Protein AF-A0A803R7P9-F1 (afdb_monomer)

Solvent-accessible surface area (backbone atoms only — not comparable to full-atom values): 4535 Å² total; per-residue (Å²): 117,96,80,73,46,90,84,44,43,69,50,79,42,61,47,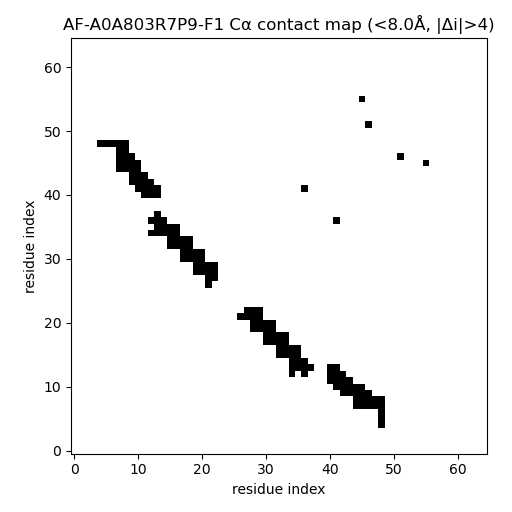84,43,78,44,84,45,63,41,90,87,79,66,51,75,44,81,47,76,47,75,46,74,56,97,90,40,48,80,42,77,76,44,62,61,93,65,75,100,63,90,72,78,80,83,74,80,77,82,78,134

Nearest PDB structures (foldseek):
  1qvc-assembly1_D  TM=6.004E-01  e=6.684E-01  Escherichia coli
  5de1-assembly1_B  TM=2.828E-01  e=8.217E+00  Homo sapiens

Secondary structure (DSSP, 8-state):
-TT--TT--EEEE-EEEEEEEE-TTT--EEEEEEEE--TT-EEEESS-TTS----------PPP-

Mean predicted aligned error: 10.97 Å

Structure (mmCIF, N/CA/C/O backbone):
data_AF-A0A803R7P9-F1
#
_entry.id   AF-A0A803R7P9-F1
#
loop_
_atom_site.group_PDB
_atom_site.id
_atom_site.type_symbol
_atom_site.label_atom_id
_atom_site.label_alt_id
_atom_site.label_comp_id
_atom_site.label_asym_id
_atom_site.label_entity_id
_atom_site.label_seq_id
_atom_site.pdbx_PDB_ins_code
_atom_site.Cartn_x
_atom_site.Cartn_y
_atom_site.Cartn_z
_atom_site.occupancy
_atom_site.B_iso_or_equiv
_atom_site.auth_seq_id
_atom_site.auth_comp_id
_atom_site.auth_asym_id
_atom_site.auth_atom_id
_atom_site.pdbx_PDB_model_num
ATOM 1 N N . MET A 1 1 ? 10.791 -4.447 -1.732 1.00 57.19 1 MET A N 1
ATOM 2 C CA . MET A 1 1 ? 10.737 -2.992 -1.457 1.00 57.19 1 MET A CA 1
ATOM 3 C C . MET A 1 1 ? 12.101 -2.316 -1.269 1.00 57.19 1 MET A C 1
ATOM 5 O O . MET A 1 1 ? 12.114 -1.120 -1.043 1.00 57.19 1 MET A O 1
ATOM 9 N N . LYS A 1 2 ? 13.248 -2.995 -1.443 1.00 60.22 2 LYS A N 1
ATOM 10 C CA . LYS A 1 2 ? 14.581 -2.390 -1.220 1.00 60.22 2 LYS A CA 1
ATOM 11 C C . LYS A 1 2 ? 14.944 -1.208 -2.147 1.00 60.22 2 LYS A C 1
ATOM 13 O O . LYS A 1 2 ? 15.911 -0.519 -1.866 1.00 60.22 2 LYS A O 1
ATOM 18 N N . HIS A 1 3 ? 14.189 -0.981 -3.225 1.00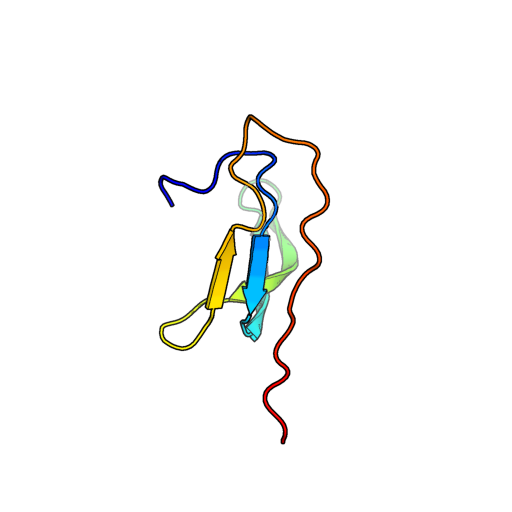 68.00 3 HIS A N 1
ATOM 19 C CA . HIS A 1 3 ? 14.449 0.079 -4.211 1.00 68.00 3 HIS A CA 1
ATOM 20 C C . HIS A 1 3 ? 13.487 1.271 -4.109 1.00 68.00 3 HIS A C 1
ATOM 22 O O . HIS A 1 3 ? 13.742 2.301 -4.718 1.00 68.00 3 HIS A O 1
ATOM 28 N N . ALA A 1 4 ? 12.397 1.145 -3.343 1.00 80.00 4 ALA A N 1
ATOM 29 C CA . ALA A 1 4 ? 11.459 2.237 -3.101 1.00 80.00 4 ALA A CA 1
ATOM 30 C C . ALA A 1 4 ? 11.972 3.089 -1.941 1.00 80.00 4 ALA A C 1
ATOM 32 O O . ALA A 1 4 ? 11.680 2.806 -0.782 1.00 80.00 4 ALA A O 1
ATOM 33 N N . VAL A 1 5 ? 12.772 4.103 -2.265 1.00 84.69 5 VAL A N 1
ATOM 34 C CA . VAL A 1 5 ? 13.230 5.104 -1.294 1.00 84.69 5 VAL A CA 1
ATOM 35 C C . VAL A 1 5 ? 12.263 6.295 -1.270 1.00 84.69 5 VAL A C 1
ATOM 37 O O . VAL A 1 5 ? 11.656 6.593 -2.307 1.00 84.69 5 VAL A O 1
ATOM 40 N N . PRO A 1 6 ? 12.091 6.989 -0.129 1.00 86.06 6 PRO A N 1
ATOM 41 C CA . PRO A 1 6 ? 11.313 8.226 -0.080 1.00 86.06 6 PRO A CA 1
ATOM 42 C C . PRO A 1 6 ? 11.749 9.208 -1.177 1.00 86.06 6 PRO A C 1
ATOM 44 O O . PRO A 1 6 ? 12.939 9.376 -1.423 1.00 86.06 6 PRO A O 1
ATOM 47 N N . GLY A 1 7 ? 10.783 9.822 -1.862 1.00 84.81 7 GLY A N 1
ATOM 48 C CA . GLY A 1 7 ? 11.038 10.715 -3.001 1.00 84.81 7 GLY A CA 1
ATOM 49 C C . GLY A 1 7 ? 11.168 10.024 -4.366 1.00 84.81 7 GLY A C 1
ATOM 50 O O . GLY A 1 7 ? 11.249 10.714 -5.378 1.00 84.81 7 GLY A O 1
ATOM 51 N N . SER A 1 8 ? 11.142 8.688 -4.434 1.00 83.38 8 SER A N 1
ATOM 52 C CA . SER A 1 8 ? 11.061 7.978 -5.720 1.00 83.38 8 SER A CA 1
ATOM 53 C C . SER A 1 8 ? 9.750 8.298 -6.437 1.00 83.38 8 SER A C 1
ATOM 55 O O . SER A 1 8 ? 8.684 8.282 -5.818 1.00 83.38 8 SER A O 1
ATOM 57 N N . ILE A 1 9 ? 9.814 8.502 -7.752 1.00 88.69 9 ILE A N 1
ATOM 58 C CA . ILE A 1 9 ? 8.620 8.644 -8.588 1.00 88.69 9 ILE A CA 1
ATOM 59 C C . ILE A 1 9 ? 8.280 7.273 -9.178 1.00 88.69 9 ILE A C 1
ATOM 61 O O . ILE A 1 9 ? 9.126 6.616 -9.789 1.00 88.69 9 ILE A O 1
ATOM 65 N N . LEU A 1 10 ? 7.035 6.838 -8.981 1.00 90.38 10 LEU A N 1
ATOM 66 C CA . LEU A 1 10 ? 6.545 5.519 -9.376 1.00 90.38 10 LEU A CA 1
ATOM 67 C C . LEU A 1 10 ? 5.297 5.636 -10.250 1.00 90.38 10 LEU A C 1
ATOM 69 O O . LEU A 1 10 ? 4.384 6.395 -9.933 1.00 90.38 10 LEU A O 1
ATOM 73 N N . TYR A 1 11 ? 5.222 4.806 -11.287 1.00 92.12 11 TYR A N 1
ATOM 74 C CA . TYR A 1 11 ? 3.966 4.445 -11.939 1.00 92.12 11 TYR A CA 1
ATOM 75 C C . TYR A 1 11 ? 3.459 3.123 -11.356 1.00 92.12 11 TYR A C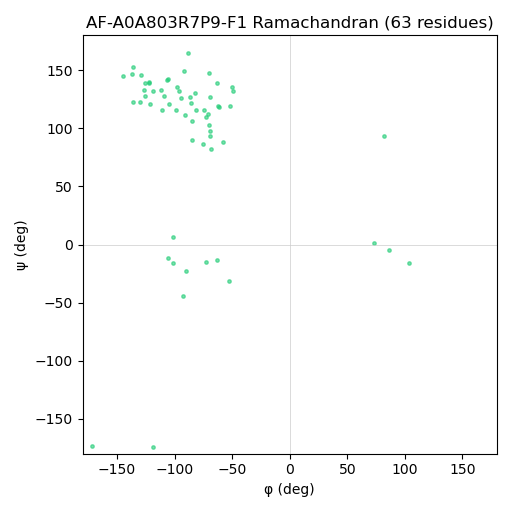 1
ATOM 77 O O . TYR A 1 11 ? 4.219 2.155 -11.244 1.00 92.12 11 TYR A O 1
ATOM 85 N N . LEU A 1 12 ? 2.177 3.088 -10.990 1.00 93.44 12 LEU A N 1
ATOM 86 C CA . LEU A 1 12 ? 1.516 1.934 -10.387 1.00 93.44 12 LEU A CA 1
ATOM 87 C C . LEU A 1 12 ? 0.258 1.576 -11.177 1.00 93.44 12 LEU A C 1
ATOM 89 O O . LEU A 1 12 ? -0.577 2.435 -11.447 1.00 93.44 12 LEU A O 1
ATOM 93 N N . GLU A 1 13 ? 0.100 0.293 -11.472 1.00 95.81 13 GLU A N 1
ATOM 94 C CA . GLU A 1 13 ? -1.105 -0.285 -12.059 1.00 95.81 13 GLU A CA 1
ATOM 95 C C . GLU A 1 13 ? -1.626 -1.362 -11.110 1.00 95.81 13 GLU A C 1
ATOM 97 O O . GLU A 1 13 ? -0.906 -2.313 -10.811 1.00 95.81 13 GLU A O 1
ATOM 102 N N . GLY A 1 14 ? -2.856 -1.219 -10.620 1.00 95.88 14 GLY A N 1
ATOM 103 C CA . GLY A 1 14 ? -3.448 -2.134 -9.648 1.00 95.88 14 GLY A CA 1
ATOM 104 C C . GLY A 1 14 ? -4.927 -1.870 -9.407 1.00 95.88 14 GLY A C 1
ATOM 105 O O . GLY A 1 14 ? -5.534 -1.035 -10.074 1.00 95.88 14 GLY A O 1
ATOM 106 N N . ASN A 1 15 ? -5.512 -2.574 -8.438 1.00 95.88 15 ASN A N 1
ATOM 107 C CA . ASN A 1 15 ? -6.937 -2.439 -8.125 1.00 95.88 15 ASN A CA 1
ATOM 108 C C . ASN A 1 15 ? -7.158 -1.494 -6.947 1.00 95.88 15 ASN A C 1
ATOM 110 O O . ASN A 1 15 ? -6.497 -1.636 -5.917 1.00 95.88 15 ASN A O 1
ATOM 114 N N . LEU A 1 16 ? -8.135 -0.592 -7.060 1.00 96.31 16 LEU A N 1
ATOM 115 C CA . LEU A 1 16 ? -8.581 0.229 -5.938 1.00 96.31 16 LEU A CA 1
ATOM 116 C C . LEU A 1 16 ? -9.387 -0.633 -4.957 1.00 96.31 16 LEU A C 1
ATOM 118 O O . LEU A 1 16 ? -10.512 -1.035 -5.245 1.00 96.31 16 LEU A O 1
ATOM 122 N N . GLU A 1 17 ? -8.824 -0.893 -3.785 1.00 95.75 17 GLU A N 1
ATOM 123 C CA . GLU A 1 17 ? -9.469 -1.647 -2.715 1.00 95.75 17 GLU A CA 1
ATOM 124 C C . GLU A 1 17 ? -9.905 -0.700 -1.593 1.00 95.75 17 G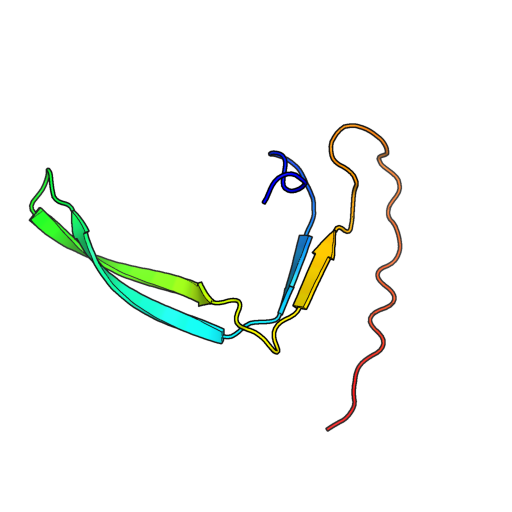LU A C 1
ATOM 126 O O . GLU A 1 17 ? -9.224 0.273 -1.274 1.00 95.75 17 GLU A O 1
ATOM 131 N N . SER A 1 18 ? -11.070 -0.965 -0.996 1.00 96.69 18 SER A N 1
ATOM 132 C CA . SER A 1 18 ? -11.561 -0.238 0.179 1.00 96.69 18 SER A CA 1
ATOM 133 C C . SER A 1 18 ? -11.513 -1.138 1.402 1.00 96.69 18 SER A C 1
ATOM 135 O O . SER A 1 18 ? -12.084 -2.227 1.386 1.00 96.69 18 SER A O 1
ATOM 137 N N . LYS A 1 19 ? -10.895 -0.662 2.482 1.00 93.75 19 LYS A N 1
ATOM 138 C CA . LYS A 1 19 ? -10.790 -1.397 3.742 1.00 93.75 19 LYS A CA 1
ATOM 139 C C . LYS A 1 19 ? -11.390 -0.588 4.884 1.00 93.75 19 LYS A C 1
ATOM 141 O O . LYS A 1 19 ? -11.229 0.631 4.947 1.00 93.75 19 LYS A O 1
ATOM 146 N N . ILE A 1 20 ? -12.103 -1.270 5.776 1.00 96.19 20 ILE A N 1
ATOM 147 C CA . ILE A 1 20 ? -12.524 -0.695 7.053 1.00 96.19 20 ILE A CA 1
ATOM 148 C C . ILE A 1 20 ? -11.373 -0.912 8.031 1.00 96.19 20 ILE A C 1
ATOM 150 O O . ILE A 1 20 ? -10.933 -2.042 8.239 1.00 96.19 20 ILE A O 1
ATOM 154 N N . PHE A 1 21 ? -10.867 0.18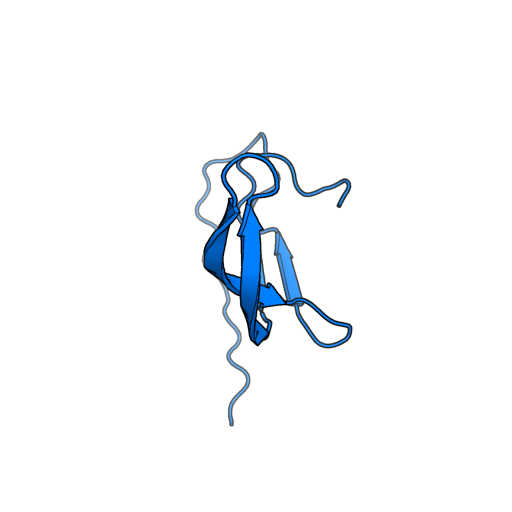1 8.583 1.00 94.94 21 PHE A N 1
ATOM 155 C CA . PHE A 1 21 ? -9.815 0.193 9.583 1.00 94.94 21 PHE A CA 1
ATOM 156 C C . PHE A 1 21 ? -10.354 0.835 10.854 1.00 94.94 21 PHE A C 1
ATOM 158 O O . PHE A 1 21 ? -10.949 1.912 10.803 1.00 94.94 21 PHE A O 1
ATOM 165 N N . THR A 1 22 ? -10.119 0.181 11.983 1.00 96.81 22 THR A N 1
ATOM 166 C CA . THR A 1 22 ? -10.403 0.739 13.302 1.00 96.81 22 THR A CA 1
ATOM 167 C C . THR A 1 22 ? -9.082 1.154 13.917 1.00 96.81 22 THR A C 1
ATOM 169 O O . THR A 1 22 ? -8.190 0.321 14.074 1.00 96.81 22 THR A O 1
ATOM 172 N N . ASP A 1 23 ? -8.952 2.437 14.242 1.00 94.19 23 ASP A N 1
ATOM 173 C CA . ASP A 1 23 ? -7.782 2.949 14.946 1.00 94.19 23 ASP A CA 1
ATOM 174 C C . ASP A 1 23 ? -7.686 2.273 16.327 1.00 94.19 23 ASP A C 1
ATOM 176 O O . ASP A 1 23 ? -8.621 2.395 17.122 1.00 94.19 23 ASP A O 1
ATOM 180 N N . PRO A 1 24 ? -6.597 1.544 16.629 1.00 92.31 24 PRO A N 1
ATOM 181 C CA . PRO A 1 24 ? -6.496 0.770 17.862 1.00 92.31 24 PRO A CA 1
ATOM 182 C C . PRO A 1 24 ? -6.291 1.637 19.113 1.00 92.31 24 PRO A C 1
ATOM 184 O O . PRO A 1 24 ? -6.465 1.135 20.218 1.00 92.31 24 PRO A O 1
ATOM 187 N N . ILE A 1 25 ? -5.916 2.912 18.963 1.00 96.19 25 ILE A N 1
ATOM 188 C CA . ILE A 1 25 ? -5.706 3.850 20.073 1.00 96.19 25 ILE A CA 1
ATOM 189 C C . ILE A 1 25 ? -6.996 4.625 20.351 1.00 96.19 25 ILE A C 1
ATOM 191 O O . ILE A 1 25 ? -7.382 4.793 21.503 1.00 96.19 25 ILE A O 1
ATOM 195 N N . THR A 1 26 ? -7.669 5.103 19.301 1.00 96.56 26 THR A N 1
ATOM 196 C CA . THR A 1 26 ? -8.833 5.998 19.438 1.00 96.56 26 THR A CA 1
ATOM 197 C C . THR A 1 26 ? -10.184 5.308 19.260 1.00 96.56 26 THR A C 1
ATOM 199 O O . THR A 1 26 ? -11.213 5.888 19.596 1.00 96.56 26 THR A O 1
ATOM 202 N N . GLY A 1 27 ? -10.219 4.096 18.701 1.00 95.50 27 GLY A N 1
ATOM 203 C CA . GLY A 1 27 ? -11.451 3.370 18.375 1.00 95.50 27 GLY A CA 1
ATOM 204 C C . GLY A 1 27 ? -12.214 3.920 17.163 1.00 95.50 27 GLY A C 1
ATOM 205 O O . GLY A 1 27 ? -13.272 3.396 16.815 1.00 95.50 27 GLY A O 1
ATOM 206 N N . ILE A 1 28 ? -11.705 4.964 16.497 1.00 97.50 28 ILE A N 1
ATOM 207 C CA . ILE A 1 28 ? -12.377 5.581 15.349 1.00 97.50 28 ILE A CA 1
ATOM 208 C C . ILE A 1 28 ? -12.356 4.621 14.156 1.00 97.50 28 ILE A C 1
ATOM 210 O O . ILE A 1 28 ? -11.296 4.171 13.715 1.00 97.50 28 ILE A O 1
ATOM 214 N N . VAL A 1 29 ? -13.534 4.370 13.585 1.00 97.12 29 VAL A N 1
ATOM 215 C CA . VAL A 1 29 ? -13.699 3.567 12.369 1.00 97.12 29 VAL A CA 1
ATOM 216 C C . VAL A 1 29 ? -13.539 4.454 11.137 1.00 97.12 29 VAL A C 1
ATOM 218 O O . VAL A 1 29 ? -14.212 5.474 10.993 1.00 97.12 29 VAL A O 1
ATOM 221 N N . ARG A 1 30 ? -12.654 4.061 10.219 1.00 95.69 30 ARG A N 1
ATOM 222 C CA . ARG A 1 30 ? -12.368 4.777 8.971 1.00 95.69 30 ARG A CA 1
ATOM 223 C C . ARG A 1 30 ? -12.445 3.833 7.782 1.00 95.69 30 ARG A C 1
ATOM 225 O O . ARG A 1 30 ? -12.062 2.668 7.868 1.00 95.69 30 ARG A O 1
ATOM 232 N N . ARG A 1 31 ? -12.905 4.351 6.642 1.00 95.62 31 ARG A N 1
ATOM 233 C CA . ARG A 1 31 ? -12.798 3.664 5.351 1.00 95.62 31 ARG A CA 1
ATOM 234 C C . ARG A 1 31 ? -11.604 4.233 4.594 1.00 95.62 31 ARG A C 1
ATOM 236 O O . ARG A 1 31 ? -11.610 5.408 4.240 1.00 95.62 31 ARG A O 1
ATOM 243 N N . ILE A 1 32 ? -10.607 3.398 4.346 1.00 95.50 32 ILE A N 1
ATOM 244 C CA . ILE A 1 32 ? -9.381 3.758 3.631 1.00 95.50 32 ILE A CA 1
ATOM 245 C C . ILE A 1 32 ? -9.451 3.134 2.239 1.00 95.50 32 ILE A C 1
ATOM 247 O O . ILE A 1 32 ? -9.974 2.028 2.086 1.00 95.50 32 ILE A O 1
ATOM 251 N N . ARG A 1 33 ? -8.971 3.857 1.222 1.00 95.44 33 ARG A N 1
ATOM 252 C CA . ARG A 1 33 ? -8.810 3.323 -0.133 1.00 95.44 33 ARG A CA 1
ATOM 253 C C . ARG A 1 33 ? -7.330 3.212 -0.457 1.00 95.44 33 ARG A C 1
ATOM 255 O O . ARG A 1 33 ? -6.593 4.167 -0.234 1.00 95.44 33 ARG A O 1
ATOM 262 N N . GLU A 1 34 ? -6.925 2.077 -1.002 1.00 95.25 34 GLU A N 1
ATOM 263 C CA . GLU A 1 34 ? -5.538 1.775 -1.355 1.00 95.25 34 GLU A CA 1
ATOM 264 C C . GLU A 1 34 ? -5.484 1.127 -2.739 1.00 95.25 34 GLU A C 1
ATOM 266 O O . GLU A 1 34 ? -6.442 0.485 -3.171 1.00 95.25 34 GLU A O 1
ATOM 271 N N . VAL A 1 35 ? -4.364 1.289 -3.446 1.00 94.50 35 VAL A N 1
ATOM 272 C CA . VAL A 1 35 ? -4.115 0.562 -4.696 1.00 94.50 35 VAL A CA 1
ATOM 273 C C . VAL A 1 35 ? -3.393 -0.738 -4.358 1.00 94.50 35 VAL A C 1
ATOM 275 O O . VAL A 1 35 ? -2.237 -0.731 -3.938 1.00 94.50 35 VAL A O 1
ATOM 278 N N . SER A 1 36 ? -4.077 -1.862 -4.542 1.00 94.75 36 SER A N 1
ATOM 279 C CA . SER A 1 36 ? -3.517 -3.195 -4.336 1.00 94.75 36 SER A CA 1
ATOM 280 C C . SE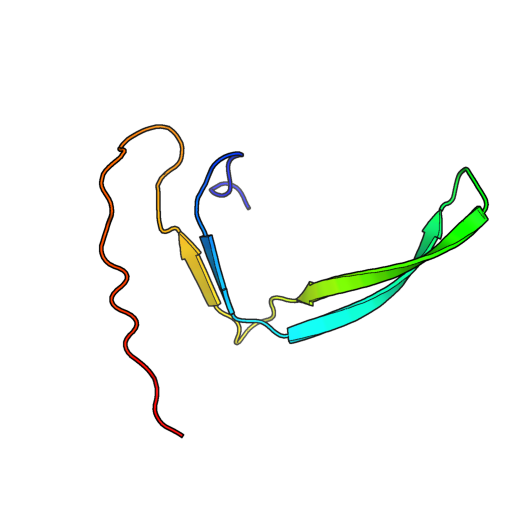R A 1 36 ? -2.725 -3.653 -5.561 1.00 94.75 36 SER A C 1
ATOM 282 O O . SER A 1 36 ? -3.202 -3.607 -6.699 1.00 94.75 36 SER A O 1
ATOM 284 N N . ILE A 1 37 ? -1.506 -4.131 -5.315 1.00 94.06 37 ILE A N 1
ATOM 2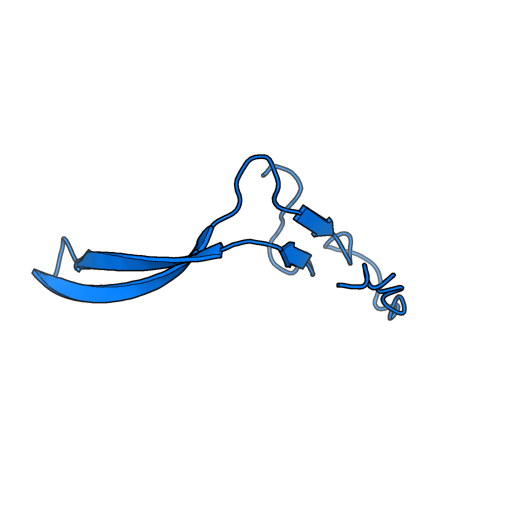85 C CA . ILE A 1 37 ? -0.605 -4.663 -6.338 1.00 94.06 37 ILE A CA 1
ATOM 286 C C . ILE A 1 37 ? -0.486 -6.172 -6.121 1.00 94.06 37 ILE A C 1
ATOM 288 O O . ILE A 1 37 ? -0.007 -6.633 -5.085 1.00 94.06 37 ILE A O 1
ATOM 292 N N . ARG A 1 38 ? -0.956 -6.950 -7.096 1.00 91.88 38 ARG A N 1
ATOM 293 C CA . ARG A 1 38 ? -0.956 -8.423 -7.095 1.00 91.88 38 ARG A CA 1
ATOM 294 C C . ARG A 1 38 ? -0.123 -8.944 -8.274 1.00 91.88 38 ARG A C 1
ATOM 296 O O . ARG A 1 38 ? 0.507 -8.169 -8.980 1.00 91.88 38 ARG A O 1
ATOM 303 N N . ARG A 1 39 ? -0.105 -10.262 -8.502 1.00 91.19 39 ARG A N 1
ATOM 304 C CA . ARG A 1 39 ? 0.795 -10.919 -9.475 1.00 91.19 39 ARG A CA 1
ATOM 305 C C . ARG A 1 39 ? 0.754 -10.338 -10.901 1.00 91.19 39 ARG A C 1
ATOM 307 O O . ARG A 1 39 ? 1.783 -10.351 -11.561 1.00 91.19 39 ARG A O 1
ATOM 314 N N . ASN A 1 40 ? -0.394 -9.827 -11.346 1.00 90.38 40 ASN A N 1
ATOM 315 C CA . ASN A 1 40 ? -0.587 -9.295 -12.705 1.00 90.38 40 ASN A CA 1
ATOM 316 C C . ASN A 1 40 ? -0.551 -7.758 -12.767 1.00 90.38 40 ASN A C 1
ATOM 318 O O . ASN A 1 40 ? -0.866 -7.177 -13.795 1.00 90.38 40 ASN A O 1
ATOM 322 N N . CYS A 1 41 ? -0.223 -7.105 -11.656 1.00 94.12 41 CYS A N 1
ATOM 323 C CA . CYS A 1 41 ? -0.127 -5.657 -11.548 1.00 94.12 41 CYS A CA 1
ATOM 324 C C . CYS A 1 41 ? 1.282 -5.178 -11.923 1.00 94.12 41 CYS A C 1
ATOM 326 O O . CYS A 1 41 ? 2.233 -5.965 -11.939 1.00 94.12 41 CYS A O 1
ATOM 328 N N . ARG A 1 42 ? 1.439 -3.874 -12.171 1.00 93.00 42 ARG A N 1
ATOM 329 C CA . ARG A 1 42 ? 2.710 -3.293 -12.619 1.00 93.00 42 ARG A CA 1
ATOM 330 C C . ARG A 1 42 ? 3.202 -2.205 -11.673 1.00 93.00 42 ARG A C 1
ATOM 332 O O . ARG A 1 42 ? 2.437 -1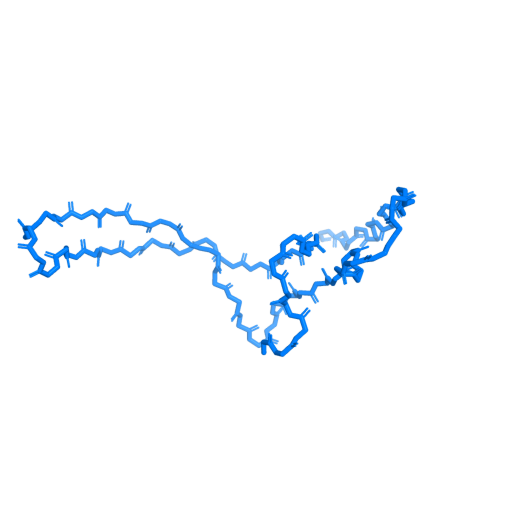.365 -11.212 1.00 93.00 42 ARG A O 1
ATOM 339 N N . VAL A 1 43 ? 4.510 -2.210 -11.424 1.00 91.88 43 VAL A N 1
ATOM 340 C CA . VAL A 1 43 ? 5.227 -1.156 -10.696 1.00 91.88 43 VAL A CA 1
ATOM 341 C C . VAL A 1 43 ? 6.436 -0.755 -11.527 1.00 91.88 43 VAL A C 1
ATOM 343 O O . VAL A 1 43 ? 7.266 -1.604 -11.849 1.00 91.88 43 VAL A O 1
ATOM 346 N N . VAL A 1 44 ? 6.537 0.523 -11.887 1.00 91.12 44 VAL A N 1
ATOM 347 C CA . VAL A 1 44 ? 7.659 1.063 -12.665 1.00 91.12 44 VAL A CA 1
ATOM 348 C C . VAL A 1 44 ? 8.273 2.237 -11.917 1.00 91.12 44 VAL A C 1
ATOM 350 O O . VAL A 1 44 ? 7.570 3.168 -11.533 1.00 91.12 44 VAL A O 1
ATOM 353 N N . PHE A 1 45 ? 9.589 2.192 -11.728 1.00 88.88 45 PHE A N 1
ATOM 354 C CA . PHE A 1 45 ? 10.362 3.312 -11.202 1.00 88.88 45 PHE A CA 1
ATOM 355 C C . PHE A 1 45 ? 10.651 4.292 -12.332 1.00 88.88 45 PHE A C 1
ATOM 357 O O . PHE A 1 45 ? 11.329 3.933 -13.291 1.00 88.88 45 PHE A O 1
ATOM 364 N N . LEU A 1 46 ? 10.117 5.506 -12.217 1.00 86.69 46 LEU A N 1
ATOM 365 C CA . LEU A 1 46 ? 10.307 6.578 -13.195 1.00 86.69 46 LEU A CA 1
ATOM 366 C C . LEU A 1 46 ? 11.539 7.432 -12.873 1.00 86.69 46 LEU A C 1
ATOM 368 O O . LEU A 1 46 ? 12.117 8.026 -13.773 1.00 86.69 46 LEU A O 1
ATOM 372 N N . SER A 1 47 ? 11.979 7.451 -11.613 1.00 76.56 47 SER A N 1
ATOM 373 C CA . SER A 1 47 ? 13.260 8.032 -11.207 1.00 76.56 47 SER A CA 1
ATOM 374 C C . SER A 1 47 ? 13.973 7.128 -10.202 1.00 76.56 47 SER A C 1
ATOM 376 O O . SER A 1 47 ? 13.343 6.442 -9.388 1.00 76.56 47 SER A O 1
ATOM 378 N N . LYS A 1 48 ? 15.309 7.108 -10.261 1.00 62.34 48 LYS A N 1
ATOM 379 C CA . LYS A 1 48 ? 16.142 6.513 -9.212 1.00 62.34 48 LYS A CA 1
ATOM 380 C C . LYS A 1 48 ? 16.333 7.598 -8.160 1.00 62.34 48 LYS A C 1
ATOM 382 O O . LYS A 1 48 ? 17.016 8.581 -8.418 1.00 62.34 48 LYS A O 1
ATOM 387 N N . GLY A 1 49 ? 15.665 7.464 -7.015 1.00 56.53 49 GLY A N 1
ATOM 388 C CA . GLY A 1 49 ? 15.786 8.439 -5.934 1.00 56.53 49 GLY A CA 1
ATOM 389 C C . GLY A 1 49 ? 17.256 8.747 -5.621 1.00 56.53 49 GLY A C 1
ATOM 390 O O . GLY A 1 49 ? 18.056 7.821 -5.496 1.00 56.53 49 GLY A O 1
ATOM 391 N N . SER A 1 50 ? 17.539 10.050 -5.520 1.00 54.66 50 SER A N 1
ATOM 392 C CA . SER A 1 50 ? 18.807 10.746 -5.235 1.00 54.66 50 SER A CA 1
ATOM 393 C C . SER A 1 50 ? 19.567 11.417 -6.386 1.00 54.66 50 SER A C 1
ATOM 395 O O . SER A 1 50 ? 20.326 12.322 -6.068 1.00 54.66 50 SER A O 1
ATOM 397 N N . GLU A 1 51 ? 19.313 11.152 -7.671 1.00 56.09 51 GLU A N 1
ATOM 398 C CA . GLU A 1 51 ? 19.903 11.961 -8.759 1.00 56.09 51 GLU A CA 1
ATOM 399 C C . GLU A 1 51 ? 18.950 12.121 -9.955 1.00 56.09 51 GLU A C 1
ATOM 401 O O . GLU A 1 51 ? 18.217 11.202 -10.312 1.00 56.09 51 GLU A O 1
ATOM 406 N N . ALA A 1 52 ? 19.030 13.301 -10.577 1.00 44.47 52 ALA A N 1
ATOM 407 C CA . ALA A 1 52 ? 18.401 13.735 -11.826 1.00 44.47 52 ALA A CA 1
ATOM 408 C C . ALA A 1 52 ? 16.936 14.217 -11.760 1.00 44.47 52 ALA A C 1
ATOM 410 O O . ALA A 1 52 ? 15.967 13.484 -11.957 1.00 44.47 52 ALA A O 1
ATOM 411 N N . GLN A 1 53 ? 16.810 15.541 -11.612 1.00 48.53 53 GLN A N 1
ATOM 412 C CA . GLN A 1 53 ? 15.891 16.322 -12.438 1.00 48.53 53 GLN A CA 1
ATOM 413 C C . GLN A 1 53 ? 16.257 16.113 -13.917 1.00 48.53 53 GLN A C 1
ATOM 415 O O . GLN A 1 53 ? 17.017 16.891 -14.475 1.00 48.53 53 GLN A O 1
ATOM 420 N N . GLU A 1 54 ? 15.710 15.091 -14.559 1.00 49.28 54 GLU A N 1
ATOM 421 C CA 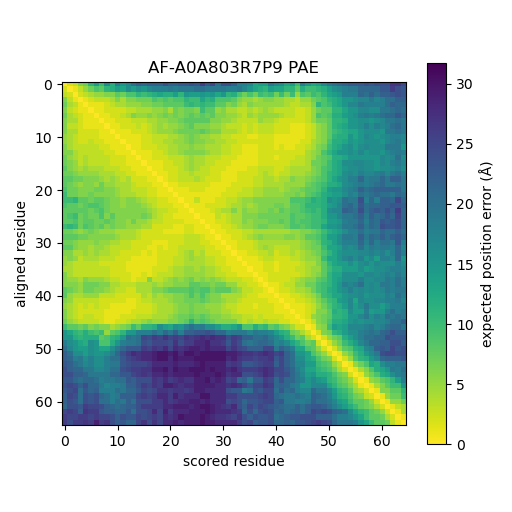. GLU A 1 54 ? 15.457 15.135 -15.999 1.00 49.28 54 GLU A CA 1
ATOM 422 C C . GLU A 1 54 ? 14.053 14.562 -16.227 1.00 49.28 54 GLU A C 1
ATOM 424 O O . GLU A 1 54 ? 13.763 13.451 -15.772 1.00 49.28 54 GLU A O 1
ATOM 429 N N . PRO A 1 55 ? 13.130 15.320 -16.845 1.00 44.34 55 PRO A N 1
ATOM 430 C CA . PRO A 1 55 ? 11.798 14.824 -17.142 1.00 44.34 55 PRO A CA 1
ATOM 431 C C . PRO A 1 55 ? 11.914 13.762 -18.236 1.00 44.34 55 PRO A C 1
ATOM 433 O O . PRO A 1 55 ? 11.997 14.072 -19.420 1.00 44.34 55 PRO A O 1
ATOM 436 N N . ILE A 1 56 ? 11.936 12.493 -17.839 1.00 52.94 56 ILE A N 1
ATOM 437 C CA . ILE A 1 56 ? 11.806 11.386 -18.783 1.00 52.94 56 ILE A CA 1
ATOM 438 C C . ILE A 1 56 ? 10.353 11.395 -19.257 1.00 52.94 56 ILE A C 1
ATOM 440 O O . ILE A 1 56 ? 9.439 11.148 -18.467 1.00 52.94 56 ILE A O 1
ATOM 444 N N . GLU A 1 57 ? 10.138 11.713 -20.536 1.00 52.62 57 GLU A N 1
ATOM 445 C CA . GLU A 1 57 ? 8.830 11.599 -21.178 1.00 52.62 57 GLU A CA 1
ATOM 446 C C . GLU A 1 57 ? 8.278 10.183 -20.948 1.00 52.62 57 GLU A C 1
ATOM 448 O O . GLU A 1 57 ? 8.910 9.197 -21.349 1.00 52.62 57 GLU A O 1
ATOM 453 N N . PRO A 1 58 ? 7.118 10.027 -20.289 1.00 50.16 58 PRO A N 1
ATOM 454 C CA . PRO A 1 58 ? 6.553 8.709 -20.085 1.00 50.16 58 PRO A CA 1
ATOM 455 C C . PRO A 1 58 ? 6.056 8.180 -21.436 1.00 50.16 58 PRO A C 1
ATOM 457 O O . PRO A 1 58 ? 4.986 8.562 -21.905 1.00 50.16 58 PRO A O 1
ATOM 460 N N . GLN A 1 59 ? 6.809 7.268 -22.060 1.00 48.84 59 GLN A N 1
ATOM 461 C CA . GLN A 1 59 ? 6.295 6.432 -23.149 1.00 48.84 59 GLN A CA 1
ATOM 462 C C . GLN A 1 59 ? 5.260 5.452 -22.585 1.00 48.84 59 GLN A C 1
ATOM 464 O O . GLN A 1 59 ? 5.534 4.294 -22.263 1.00 48.84 59 GLN A O 1
ATOM 469 N N . ILE A 1 60 ? 4.038 5.953 -22.436 1.00 50.47 60 ILE A N 1
ATOM 470 C CA . ILE A 1 60 ? 2.838 5.166 -22.186 1.00 50.47 60 ILE A CA 1
ATOM 471 C C . ILE A 1 60 ? 2.421 4.480 -23.490 1.00 50.47 60 ILE A C 1
ATOM 473 O O . ILE A 1 60 ? 1.593 4.978 -24.247 1.00 50.47 60 ILE A O 1
ATOM 477 N N . ASN A 1 61 ? 2.994 3.307 -23.760 1.00 47.09 61 ASN A N 1
ATOM 478 C CA . ASN A 1 61 ? 2.469 2.420 -24.798 1.00 47.09 61 ASN A CA 1
ATOM 479 C C . ASN A 1 61 ? 1.120 1.866 -24.324 1.00 47.09 61 ASN A C 1
ATOM 481 O O . ASN A 1 61 ? 1.058 0.884 -23.584 1.00 47.09 61 ASN A O 1
ATOM 485 N N . GLY A 1 62 ? 0.045 2.556 -24.712 1.00 38.66 62 GLY A N 1
ATOM 486 C CA . GLY A 1 62 ? -1.329 2.178 -24.414 1.00 38.66 62 GLY A CA 1
ATOM 487 C C . GLY A 1 62 ? -1.671 0.825 -25.028 1.00 38.66 62 GLY A C 1
ATOM 488 O O . GLY A 1 62 ? -1.651 0.659 -26.248 1.00 38.66 62 GLY A O 1
ATOM 489 N N . VAL A 1 63 ? -2.006 -0.141 -24.178 1.00 43.31 63 VAL A N 1
ATOM 490 C CA . VAL A 1 63 ? -2.648 -1.383 -24.608 1.00 43.31 63 VAL A CA 1
ATOM 491 C C . VAL A 1 63 ? -4.105 -1.036 -24.926 1.00 43.31 63 VAL A C 1
ATOM 493 O O . VAL A 1 63 ? -4.832 -0.547 -24.063 1.00 43.31 63 VAL A O 1
ATOM 496 N N . ARG A 1 64 ? -4.491 -1.192 -26.198 1.00 32.16 64 ARG A N 1
ATOM 497 C CA . ARG A 1 64 ? -5.860 -0.979 -26.692 1.00 32.16 64 ARG A CA 1
ATOM 498 C C . ARG A 1 64 ? -6.798 -2.082 -26.179 1.00 32.16 64 ARG A C 1
ATOM 500 O O . ARG A 1 64 ? -6.353 -3.212 -25.997 1.00 32.16 64 ARG A O 1
ATOM 507 N N . TYR A 1 65 ? -8.056 -1.681 -25.971 1.00 40.03 65 TYR A N 1
ATOM 508 C CA . TYR A 1 65 ? -9.222 -2.486 -25.580 1.00 40.03 65 TYR A CA 1
ATOM 509 C C . TYR A 1 65 ? -9.410 -3.759 -26.406 1.00 40.03 65 TYR A C 1
ATOM 511 O O . TYR A 1 65 ? -9.179 -3.691 -27.637 1.00 40.03 65 TYR A O 1
#

pLDDT: mean 78.85, std 20.59, range [32.16, 97.5]

Organism: Cannabis sativa (NCBI:txid3483)

Radius of gyration: 16.45 Å; Cα contacts (8 Å, |Δi|>4): 75; chains: 1; bounding box: 34×27×47 Å

Sequence (65 aa):
MKHAVPGSILYLEGNLESKIFTDPITGIVRRIREVSIRRNCRVVFLSKGSEAQEPIEPQINGVRY

Foldseek 3Di:
DVQDDPPWDKDWFADWDWDWDQDPVPRDTDIDIDGDADPPIDIDTPDRPPDDPDPDDPPPPDDDD